Protein AF-A0A1X7T328-F1 (afdb_monomer_lite)

Secondary structure (DSSP, 8-state):
----------B-TTS-B-TTHHHHHHHTT----HHHHHHHHHHHHHHHHHHHH--

Organism: Amphimedon queenslandica (NCBI:txid400682)

Sequence (55 aa):
MKKVEVIPIVVGALGAVSYRIKDWLKRLGINIKVEHIQKTALLGSARILRRHLNM

Structure (mmCIF, N/CA/C/O backbone):
data_AF-A0A1X7T328-F1
#
_entry.id   AF-A0A1X7T328-F1
#
loop_
_atom_site.group_PDB
_atom_site.id
_atom_site.type_symbol
_atom_site.label_atom_id
_atom_site.label_alt_id
_atom_site.label_comp_id
_atom_site.label_asym_id
_atom_site.label_entity_id
_atom_site.label_seq_id
_atom_site.pdbx_PDB_ins_code
_atom_site.Cartn_x
_atom_site.Cartn_y
_atom_site.Cartn_z
_atom_site.occupancy
_atom_site.B_iso_or_equiv
_atom_site.auth_seq_id
_atom_site.auth_comp_id
_atom_site.auth_asym_id
_atom_site.auth_atom_id
_atom_site.pdbx_PDB_model_num
ATOM 1 N N . MET A 1 1 ? -30.937 -10.073 4.043 1.00 68.06 1 MET A N 1
ATOM 2 C CA . MET A 1 1 ? -29.613 -9.773 3.445 1.00 68.06 1 MET A CA 1
ATOM 3 C C . MET A 1 1 ? -28.698 -9.225 4.532 1.00 68.06 1 MET A C 1
ATOM 5 O O . MET A 1 1 ? -29.152 -8.381 5.294 1.00 68.06 1 MET A O 1
ATOM 9 N N . LYS A 1 2 ? -27.451 -9.703 4.653 1.00 82.19 2 LYS A N 1
ATOM 10 C CA . LYS A 1 2 ? -26.473 -9.101 5.579 1.00 82.19 2 LYS A CA 1
ATOM 11 C C . LYS A 1 2 ? -25.963 -7.790 4.980 1.00 82.19 2 LYS A C 1
ATOM 13 O O . LYS A 1 2 ? -25.540 -7.772 3.828 1.00 82.19 2 LYS A O 1
ATOM 18 N N . LYS A 1 3 ? -26.007 -6.708 5.758 1.00 87.75 3 LYS A N 1
ATOM 19 C CA . LYS A 1 3 ? -25.406 -5.425 5.386 1.00 87.75 3 LYS A CA 1
ATOM 20 C C . LYS A 1 3 ? -23.895 -5.536 5.602 1.00 87.75 3 LYS A C 1
ATOM 22 O O . LYS A 1 3 ? -23.465 -5.871 6.702 1.00 87.75 3 LYS A O 1
ATOM 27 N N . VAL A 1 4 ? -23.118 -5.305 4.552 1.00 89.38 4 VAL A N 1
ATOM 28 C CA . VAL A 1 4 ? -21.649 -5.293 4.580 1.00 89.38 4 VAL A CA 1
ATOM 29 C C . VAL A 1 4 ? -21.154 -3.923 4.152 1.00 89.38 4 VAL A C 1
ATOM 31 O O . VAL A 1 4 ? -21.756 -3.272 3.301 1.00 89.38 4 VAL A O 1
ATOM 34 N N . GLU A 1 5 ? -20.065 -3.488 4.769 1.00 88.94 5 GLU A N 1
ATOM 35 C CA . GLU A 1 5 ? -19.387 -2.242 4.445 1.00 88.94 5 GLU A CA 1
ATOM 36 C C . GLU A 1 5 ? -18.081 -2.549 3.715 1.00 88.94 5 GLU A C 1
ATOM 38 O O . GLU A 1 5 ? -17.325 -3.427 4.129 1.00 88.94 5 GLU A O 1
ATOM 43 N N . VAL A 1 6 ? -17.820 -1.824 2.627 1.00 87.62 6 VAL A N 1
ATOM 44 C CA . VAL A 1 6 ? -16.607 -1.970 1.816 1.00 87.62 6 VAL A CA 1
ATOM 45 C C . VAL A 1 6 ? -15.727 -0.744 2.025 1.00 87.62 6 VAL A C 1
ATOM 47 O O . VAL A 1 6 ? -16.173 0.383 1.823 1.00 87.62 6 VAL A O 1
ATOM 50 N N . ILE A 1 7 ? -14.470 -0.966 2.411 1.00 87.81 7 ILE A N 1
ATOM 51 C CA . ILE A 1 7 ? -13.476 0.091 2.628 1.00 87.81 7 ILE A CA 1
ATOM 52 C C . ILE A 1 7 ? -12.385 -0.041 1.553 1.00 87.81 7 ILE A C 1
ATOM 54 O O . ILE A 1 7 ? -11.585 -0.976 1.624 1.00 87.81 7 ILE A O 1
ATOM 58 N N . PRO A 1 8 ? -12.325 0.855 0.549 1.00 82.00 8 PRO A N 1
ATOM 59 C CA . PRO A 1 8 ? -11.313 0.778 -0.498 1.00 82.00 8 PRO A CA 1
ATOM 60 C C . PRO A 1 8 ? -9.964 1.316 0.002 1.00 82.00 8 PRO A C 1
ATOM 62 O O . PRO A 1 8 ? -9.785 2.516 0.225 1.00 82.00 8 PRO A O 1
ATOM 65 N N . ILE A 1 9 ? -8.985 0.424 0.147 1.00 86.69 9 ILE A N 1
ATOM 66 C CA . ILE A 1 9 ? -7.587 0.787 0.398 1.00 86.69 9 ILE A CA 1
ATOM 67 C C . ILE A 1 9 ? -6.820 0.635 -0.912 1.00 86.69 9 ILE A C 1
ATOM 69 O O . ILE A 1 9 ? -6.647 -0.475 -1.408 1.00 86.69 9 ILE A O 1
ATOM 73 N N . VAL A 1 10 ? -6.361 1.756 -1.470 1.00 88.75 10 VAL A N 1
ATOM 74 C CA . VAL A 1 10 ? -5.582 1.784 -2.714 1.00 88.75 10 VAL A CA 1
ATOM 75 C C . VAL A 1 10 ? -4.169 2.247 -2.401 1.00 88.75 10 VAL A C 1
ATOM 77 O O . VAL A 1 10 ? -3.981 3.261 -1.724 1.00 88.75 10 VAL A O 1
ATOM 80 N N . VAL A 1 11 ? -3.187 1.506 -2.910 1.00 90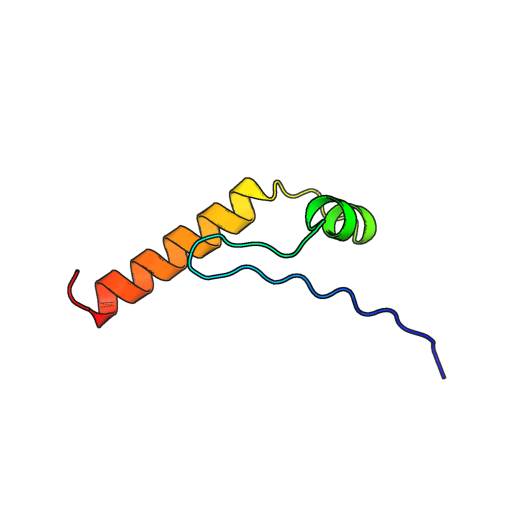.81 11 VAL A N 1
ATOM 81 C CA . VAL A 1 11 ? -1.765 1.838 -2.825 1.00 90.81 11 VAL A CA 1
ATOM 82 C C . VAL A 1 11 ? -1.206 1.815 -4.240 1.00 90.81 11 VAL A C 1
ATOM 84 O O . VAL A 1 11 ? -1.179 0.773 -4.891 1.00 90.81 11 VAL A O 1
ATOM 87 N N . GLY A 1 12 ? -0.804 2.978 -4.734 1.00 89.62 12 GLY A N 1
ATOM 88 C CA . GLY A 1 12 ? -0.218 3.129 -6.055 1.00 89.62 12 GLY A CA 1
ATOM 89 C C . GLY A 1 12 ? 1.227 2.642 -6.103 1.00 89.62 12 GLY A C 1
ATOM 90 O O . GLY A 1 12 ? 1.945 2.657 -5.103 1.00 89.62 12 GLY A O 1
ATOM 91 N N . ALA A 1 13 ? 1.676 2.291 -7.30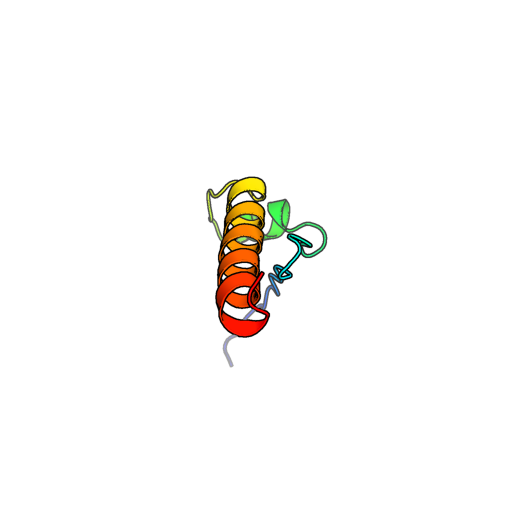8 1.00 87.69 13 ALA A N 1
ATOM 92 C CA . ALA A 1 13 ? 3.046 1.862 -7.592 1.00 87.69 13 ALA A CA 1
ATOM 93 C C . ALA A 1 13 ? 4.115 2.871 -7.124 1.00 87.69 13 ALA A C 1
ATOM 95 O O . ALA A 1 13 ? 5.189 2.487 -6.668 1.00 87.69 13 ALA A O 1
ATOM 96 N N . LEU A 1 14 ? 3.791 4.167 -7.180 1.00 82.81 14 LEU A N 1
ATOM 97 C CA . LEU A 1 14 ? 4.654 5.267 -6.736 1.00 82.81 14 LEU A CA 1
ATOM 98 C C . LEU A 1 14 ? 4.476 5.625 -5.248 1.00 82.81 14 LEU A C 1
ATOM 100 O O . LEU A 1 14 ? 4.852 6.711 -4.822 1.00 82.81 14 LEU 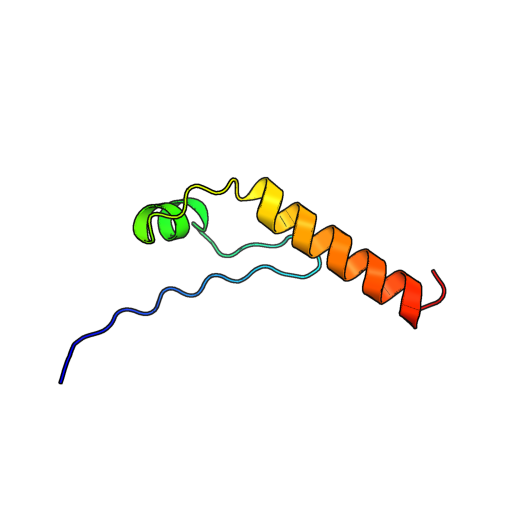A O 1
ATOM 104 N N . GLY A 1 15 ? 3.867 4.748 -4.447 1.00 82.88 15 GLY A N 1
ATOM 105 C CA . GLY A 1 15 ? 3.643 4.994 -3.019 1.00 82.88 15 GLY A CA 1
ATOM 106 C C . GLY A 1 15 ? 2.505 5.978 -2.717 1.00 82.88 15 GLY A C 1
ATOM 107 O O . GLY A 1 15 ? 2.339 6.386 -1.569 1.00 82.88 15 GLY A O 1
ATOM 108 N N . ALA A 1 16 ? 1.691 6.348 -3.709 1.00 87.94 16 ALA A N 1
ATOM 109 C CA . ALA A 1 16 ? 0.441 7.069 -3.469 1.00 87.94 16 ALA A CA 1
ATOM 110 C C . ALA A 1 16 ? -0.519 6.198 -2.637 1.00 87.94 16 ALA A C 1
ATOM 112 O O . ALA A 1 16 ? -0.586 4.989 -2.844 1.00 87.94 16 ALA A O 1
ATOM 113 N N . VAL A 1 17 ? -1.265 6.788 -1.703 1.00 90.19 17 VAL A N 1
ATOM 114 C CA . VAL A 1 17 ? -2.214 6.064 -0.835 1.00 90.19 17 VAL A CA 1
ATOM 115 C C . VAL A 1 17 ? -3.563 6.765 -0.794 1.00 90.19 17 VAL A C 1
ATOM 117 O O . VAL A 1 17 ? -3.637 7.980 -0.982 1.00 90.19 17 VAL A O 1
ATOM 120 N N . SER A 1 18 ? -4.632 6.010 -0.532 1.00 89.31 18 SER A N 1
ATOM 121 C CA . SER A 1 18 ? -5.974 6.577 -0.394 1.00 89.31 18 SER A CA 1
ATOM 122 C C . SER A 1 18 ? -6.077 7.554 0.784 1.00 89.31 18 SER A C 1
ATOM 124 O O . SER A 1 18 ? -5.415 7.416 1.820 1.00 89.31 18 SER A O 1
ATOM 126 N N . TYR A 1 19 ? -6.934 8.566 0.628 1.00 89.69 19 TYR A N 1
ATOM 127 C CA . TYR A 1 19 ? -7.205 9.544 1.678 1.00 89.69 19 TYR A CA 1
ATOM 128 C C . TYR A 1 19 ? -7.654 8.839 2.965 1.00 89.69 19 TYR A C 1
ATOM 130 O O . TYR A 1 19 ? -8.481 7.925 2.931 1.00 89.69 19 TYR A O 1
ATOM 138 N N . ARG A 1 20 ? -7.094 9.270 4.103 1.00 91.38 20 ARG A N 1
ATOM 139 C CA . ARG A 1 20 ? -7.366 8.711 5.441 1.00 91.38 20 ARG A CA 1
ATOM 140 C C . ARG A 1 20 ? -7.049 7.219 5.597 1.00 91.38 20 ARG A C 1
ATOM 142 O O . ARG A 1 20 ? -7.596 6.572 6.484 1.00 91.38 20 ARG A O 1
ATOM 149 N N . ILE A 1 21 ? -6.109 6.670 4.822 1.00 91.81 21 ILE A N 1
ATOM 150 C CA . ILE A 1 21 ? -5.655 5.271 4.959 1.00 91.81 21 ILE A CA 1
ATOM 151 C C . ILE A 1 21 ? -5.336 4.860 6.411 1.00 91.81 21 ILE A C 1
ATOM 153 O O . ILE A 1 21 ? -5.646 3.740 6.798 1.00 91.81 21 ILE A O 1
ATOM 157 N N . LYS A 1 22 ? -4.809 5.766 7.251 1.00 91.06 22 LYS A N 1
ATOM 158 C CA . LYS A 1 22 ? -4.565 5.501 8.684 1.00 91.06 22 LYS A CA 1
ATOM 159 C C . LYS A 1 22 ? -5.858 5.198 9.453 1.00 91.06 22 LYS A C 1
ATOM 161 O O . LYS A 1 22 ? -5.895 4.237 10.218 1.00 91.06 22 LYS A O 1
ATOM 166 N N . ASP A 1 23 ? -6.921 5.962 9.211 1.00 92.38 23 ASP A N 1
ATOM 167 C CA . ASP A 1 23 ? -8.225 5.750 9.850 1.00 92.38 23 ASP A CA 1
ATOM 168 C C . ASP A 1 23 ? -8.866 4.446 9.371 1.00 92.38 23 ASP A C 1
ATOM 170 O O . ASP A 1 23 ? -9.429 3.695 10.169 1.00 92.38 23 ASP A O 1
ATOM 174 N N . TRP A 1 24 ? -8.737 4.146 8.076 1.00 91.88 24 TRP A N 1
ATOM 175 C CA . TRP A 1 24 ? -9.244 2.908 7.485 1.00 91.88 24 TRP A CA 1
ATOM 176 C C . TRP A 1 24 ? -8.544 1.672 8.052 1.00 91.88 24 TRP A C 1
ATOM 178 O O . TRP A 1 24 ? -9.215 0.734 8.477 1.00 91.88 24 TRP A O 1
ATOM 188 N N . LEU A 1 25 ? -7.211 1.690 8.136 1.00 92.19 25 LEU A N 1
ATOM 189 C CA . LEU A 1 25 ? -6.430 0.609 8.742 1.00 92.19 25 LEU A CA 1
ATOM 190 C C . LEU A 1 25 ? -6.786 0.416 10.219 1.00 92.19 25 LEU A C 1
ATOM 192 O O . LEU A 1 25 ? -6.997 -0.717 10.650 1.00 92.19 25 LEU A O 1
ATOM 196 N N . LYS A 1 26 ? -6.943 1.512 10.975 1.00 92.31 26 LYS A N 1
ATOM 197 C CA . LYS A 1 26 ? -7.382 1.464 12.376 1.00 92.31 26 LYS A CA 1
ATOM 198 C C . LYS A 1 26 ? -8.757 0.811 12.514 1.00 92.31 26 LYS A C 1
ATOM 200 O O . LYS A 1 26 ? -8.948 -0.027 13.388 1.00 92.31 26 LYS A O 1
ATOM 205 N N . ARG A 1 27 ? -9.702 1.163 11.641 1.00 91.62 27 ARG A N 1
ATOM 206 C CA . ARG A 1 27 ? -11.055 0.590 11.635 1.00 91.62 27 ARG A CA 1
ATOM 207 C C . ARG A 1 27 ? -11.067 -0.902 11.297 1.00 91.62 27 ARG A C 1
ATOM 209 O O . ARG A 1 27 ? -11.894 -1.631 11.831 1.00 91.62 27 ARG A O 1
ATOM 216 N N . LEU A 1 28 ? -10.141 -1.347 10.450 1.00 90.50 28 LEU A N 1
ATOM 217 C CA . LEU A 1 28 ? -9.932 -2.761 10.124 1.00 90.50 28 LEU A CA 1
ATOM 218 C C . LEU A 1 28 ? -9.129 -3.525 11.195 1.00 90.50 28 LEU A C 1
ATOM 220 O O . LEU A 1 28 ? -8.923 -4.725 11.046 1.00 90.50 28 LEU A O 1
ATOM 224 N N . GLY A 1 29 ? -8.650 -2.856 12.251 1.00 92.81 29 GLY A N 1
ATOM 225 C CA . GLY A 1 29 ? -7.804 -3.473 13.279 1.00 92.81 29 GLY A CA 1
ATOM 226 C C . GLY A 1 29 ? -6.390 -3.817 12.795 1.00 92.81 29 GLY A C 1
ATOM 227 O O . GLY A 1 29 ? -5.706 -4.629 13.413 1.00 92.81 29 GLY A O 1
ATOM 228 N N . ILE A 1 30 ? -5.935 -3.217 11.692 1.00 91.56 30 ILE A N 1
ATOM 229 C CA . ILE A 1 30 ? -4.626 -3.490 11.095 1.00 91.56 30 ILE A CA 1
ATOM 230 C C . ILE A 1 30 ? -3.589 -2.543 11.701 1.00 91.56 30 ILE A C 1
ATOM 232 O O . ILE A 1 30 ? -3.615 -1.334 11.466 1.00 91.56 30 ILE A O 1
ATOM 236 N N . ASN A 1 31 ? -2.629 -3.100 12.439 1.00 92.94 31 ASN A N 1
ATOM 237 C CA . ASN A 1 31 ? -1.534 -2.344 13.046 1.00 92.94 31 ASN A CA 1
ATOM 238 C C . ASN A 1 31 ? -0.279 -2.350 12.156 1.00 92.94 31 ASN A C 1
ATOM 240 O O . ASN A 1 31 ? 0.740 -2.954 12.490 1.00 92.94 31 ASN A O 1
ATOM 244 N N . ILE A 1 32 ? -0.365 -1.705 10.990 1.00 91.81 32 ILE A N 1
ATOM 245 C CA . ILE A 1 32 ? 0.762 -1.531 10.064 1.00 91.81 32 ILE A CA 1
ATOM 246 C C . ILE A 1 32 ? 0.975 -0.042 9.795 1.00 91.81 32 ILE A C 1
ATOM 248 O O . ILE A 1 32 ? 0.035 0.707 9.533 1.00 91.81 32 ILE A O 1
ATOM 252 N N . LYS A 1 33 ? 2.241 0.3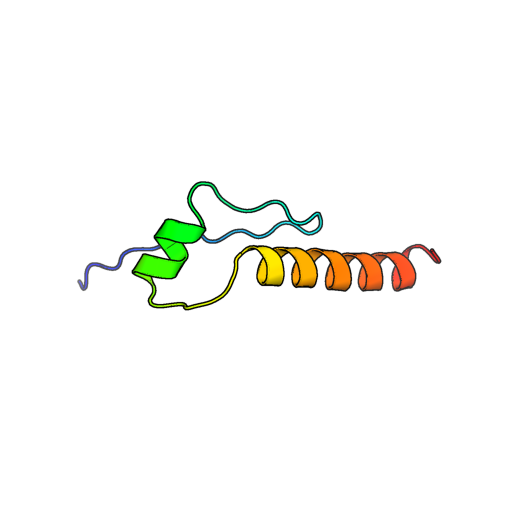83 9.818 1.00 92.19 33 LYS A N 1
ATOM 253 C CA . LYS A 1 33 ? 2.653 1.726 9.398 1.00 92.19 33 LYS A CA 1
ATOM 254 C C . LYS A 1 33 ? 2.408 1.906 7.899 1.00 92.19 33 LYS A C 1
ATOM 256 O O . LYS A 1 33 ? 2.903 1.120 7.091 1.00 92.19 33 LYS A O 1
ATOM 261 N N . VAL A 1 34 ? 1.683 2.956 7.520 1.00 91.50 34 VAL A N 1
ATOM 262 C CA . VAL A 1 34 ? 1.388 3.293 6.110 1.00 91.50 34 VAL A CA 1
ATOM 263 C C . VAL A 1 34 ? 2.673 3.420 5.297 1.00 91.50 34 VAL A C 1
ATOM 265 O O . VAL A 1 34 ? 2.742 2.978 4.156 1.00 91.50 34 VAL A O 1
ATOM 268 N N . GLU A 1 35 ? 3.718 3.939 5.929 1.00 92.12 35 GLU A N 1
ATOM 269 C CA . GLU A 1 35 ? 5.045 4.130 5.366 1.00 92.12 35 GLU A CA 1
ATOM 270 C C . GLU A 1 35 ? 5.663 2.791 4.908 1.00 92.12 35 GLU A C 1
ATOM 272 O O . GLU A 1 35 ? 6.355 2.736 3.892 1.00 92.12 35 GLU A O 1
ATOM 277 N N . HIS A 1 36 ? 5.376 1.682 5.604 1.00 93.69 36 HIS A N 1
ATOM 278 C CA . HIS A 1 36 ? 5.827 0.347 5.193 1.00 93.69 36 HIS A CA 1
ATOM 279 C C . HIS A 1 36 ? 5.065 -0.145 3.961 1.00 93.69 36 HIS A C 1
ATOM 281 O O . HIS A 1 36 ? 5.670 -0.690 3.042 1.00 93.69 36 HIS A O 1
ATOM 287 N N . ILE A 1 37 ? 3.751 0.087 3.920 1.00 92.31 37 ILE A N 1
ATOM 288 C CA . ILE A 1 37 ? 2.899 -0.281 2.783 1.00 92.31 37 ILE A CA 1
ATOM 289 C C . ILE A 1 37 ? 3.367 0.457 1.520 1.00 92.31 37 ILE A C 1
ATOM 291 O O . ILE A 1 37 ? 3.575 -0.160 0.475 1.00 92.31 37 ILE A O 1
ATOM 295 N N . GLN A 1 38 ? 3.613 1.763 1.640 1.00 92.25 38 GLN A N 1
ATOM 296 C CA . GLN A 1 38 ? 4.142 2.597 0.560 1.00 92.25 38 GLN A CA 1
ATOM 297 C C . GLN A 1 38 ? 5.510 2.115 0.080 1.00 92.25 38 GLN A C 1
ATOM 299 O O . GLN A 1 38 ? 5.728 1.971 -1.122 1.00 92.25 38 GLN A O 1
ATOM 304 N N . LYS A 1 39 ? 6.428 1.826 1.011 1.00 93.56 39 LYS A N 1
ATOM 305 C CA . LYS A 1 39 ? 7.772 1.342 0.680 1.00 93.56 39 LYS A CA 1
ATOM 306 C C . LYS A 1 39 ? 7.724 0.012 -0.065 1.00 93.56 39 LYS A C 1
ATOM 308 O O . LYS A 1 39 ? 8.438 -0.154 -1.049 1.00 93.56 39 LYS A O 1
ATOM 313 N N . THR A 1 40 ? 6.857 -0.908 0.350 1.00 93.44 40 THR A N 1
ATOM 314 C CA . THR A 1 40 ? 6.659 -2.183 -0.349 1.00 93.44 40 THR A CA 1
ATOM 315 C C . THR A 1 40 ? 6.152 -1.972 -1.773 1.00 93.44 40 THR A C 1
ATOM 317 O O . THR A 1 40 ? 6.699 -2.571 -2.699 1.00 93.44 40 THR A O 1
ATOM 320 N N . ALA A 1 41 ? 5.165 -1.094 -1.973 1.00 93.69 41 ALA A N 1
ATOM 321 C CA . ALA A 1 41 ? 4.657 -0.783 -3.308 1.00 93.69 41 ALA A CA 1
ATOM 322 C C . ALA A 1 41 ? 5.746 -0.177 -4.209 1.00 93.69 41 ALA A C 1
ATOM 324 O O . ALA A 1 41 ? 5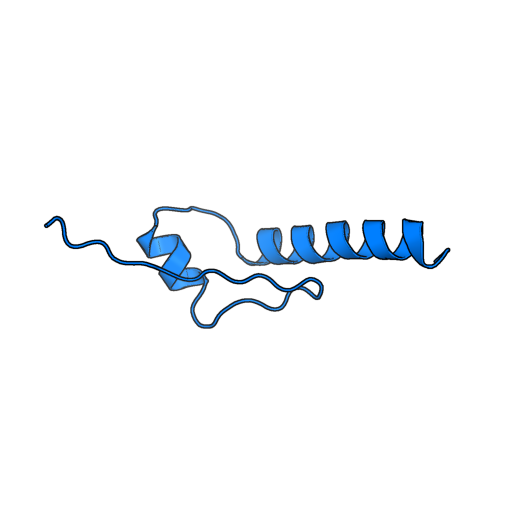.919 -0.623 -5.344 1.00 93.69 41 ALA A O 1
ATOM 325 N N . LEU A 1 42 ? 6.536 0.762 -3.679 1.00 94.81 42 LEU A N 1
ATOM 326 C CA . LEU A 1 42 ? 7.661 1.379 -4.386 1.00 94.81 42 LEU A CA 1
ATOM 327 C C . LEU A 1 42 ? 8.730 0.356 -4.782 1.00 94.81 42 LEU A C 1
ATOM 329 O O . LEU A 1 42 ? 9.142 0.310 -5.939 1.00 94.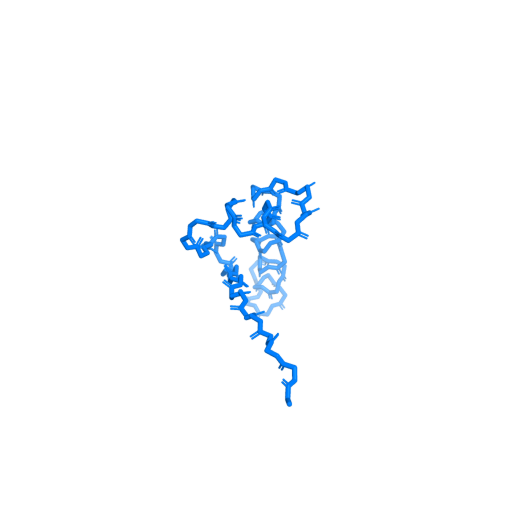81 42 LEU A O 1
ATOM 333 N N . LEU A 1 43 ? 9.166 -0.491 -3.845 1.00 94.88 43 LEU A N 1
ATOM 334 C CA . LEU A 1 43 ? 10.207 -1.493 -4.094 1.00 94.88 43 LEU A CA 1
ATOM 335 C C . LEU A 1 43 ? 9.744 -2.575 -5.076 1.00 94.88 43 LEU A C 1
ATOM 337 O O . LEU A 1 43 ? 10.493 -2.950 -5.979 1.00 94.88 43 LEU A O 1
ATOM 341 N N . GLY A 1 44 ? 8.508 -3.057 -4.927 1.00 93.44 44 GLY A N 1
ATOM 342 C CA . GLY A 1 44 ? 7.913 -4.024 -5.849 1.00 93.44 44 GLY A CA 1
ATOM 343 C C . GLY A 1 44 ? 7.808 -3.462 -7.266 1.00 93.44 44 GLY A C 1
ATOM 344 O O . GLY A 1 44 ? 8.215 -4.120 -8.224 1.00 93.44 44 GLY A O 1
ATOM 345 N N . SER A 1 45 ? 7.352 -2.214 -7.390 1.00 93.38 45 SER A N 1
ATOM 346 C CA . SER A 1 45 ? 7.239 -1.522 -8.677 1.00 93.38 45 SER A CA 1
ATOM 347 C C . SER A 1 45 ? 8.606 -1.279 -9.306 1.00 93.38 45 SER A C 1
ATOM 349 O O . SER A 1 45 ? 8.806 -1.620 -10.468 1.00 93.38 45 SER A O 1
ATOM 351 N N . ALA A 1 46 ? 9.582 -0.790 -8.535 1.00 93.12 46 ALA A N 1
ATOM 352 C CA . ALA A 1 46 ? 10.951 -0.603 -9.008 1.00 93.12 46 ALA A CA 1
ATOM 353 C C . ALA A 1 46 ? 11.551 -1.914 -9.534 1.00 93.12 46 ALA A C 1
ATOM 355 O O . ALA A 1 46 ? 12.167 -1.924 -10.594 1.00 93.12 46 ALA A O 1
ATOM 356 N N . ARG A 1 47 ? 11.326 -3.043 -8.848 1.00 94.38 47 ARG A N 1
ATOM 357 C CA . ARG A 1 47 ? 11.776 -4.361 -9.320 1.00 94.38 47 ARG A CA 1
ATOM 358 C C . ARG A 1 47 ? 11.145 -4.747 -10.660 1.00 94.38 47 ARG A C 1
ATOM 360 O O . ARG A 1 47 ? 11.847 -5.268 -11.524 1.00 94.38 47 ARG A O 1
ATOM 367 N N . ILE A 1 48 ? 9.842 -4.520 -10.832 1.00 94.44 48 ILE A N 1
ATOM 368 C CA . ILE A 1 48 ? 9.145 -4.804 -12.096 1.00 94.44 48 ILE A CA 1
ATOM 369 C C . ILE A 1 48 ? 9.710 -3.927 -13.213 1.00 94.44 48 ILE A C 1
ATOM 371 O O . ILE A 1 48 ? 10.026 -4.455 -14.277 1.00 94.44 48 ILE A O 1
ATOM 375 N N . LEU A 1 49 ? 9.885 -2.628 -12.958 1.00 93.44 49 LEU A N 1
ATOM 376 C CA . LEU A 1 49 ? 10.432 -1.682 -13.929 1.00 93.44 49 LEU A CA 1
ATOM 377 C C . LEU A 1 49 ? 11.857 -2.062 -14.340 1.00 93.44 49 LEU A C 1
ATOM 379 O O . LEU A 1 49 ? 12.107 -2.191 -15.530 1.00 93.44 49 LEU A O 1
ATOM 383 N N . ARG A 1 50 ? 12.755 -2.361 -13.391 1.00 94.12 50 ARG A N 1
ATOM 384 C CA . ARG A 1 50 ? 14.120 -2.835 -13.695 1.00 94.12 50 ARG A CA 1
ATOM 385 C C . ARG A 1 50 ? 14.120 -4.077 -14.585 1.00 94.12 50 ARG A C 1
ATOM 387 O O . ARG A 1 50 ? 14.850 -4.150 -15.565 1.00 94.12 50 ARG A O 1
ATOM 394 N N . ARG A 1 51 ? 13.240 -5.040 -14.286 1.00 95.44 51 ARG A N 1
ATOM 395 C CA . ARG A 1 51 ? 13.133 -6.294 -15.048 1.00 95.44 51 ARG A CA 1
ATOM 396 C C . ARG A 1 51 ? 12.620 -6.102 -16.480 1.00 95.44 51 ARG A C 1
ATOM 398 O O . ARG A 1 51 ? 13.022 -6.866 -17.346 1.00 95.44 51 ARG A O 1
ATOM 405 N N . HIS A 1 52 ? 11.699 -5.167 -16.712 1.00 95.25 52 HIS A N 1
ATOM 406 C CA . HIS A 1 52 ? 11.011 -5.041 -18.007 1.00 95.25 52 HIS A CA 1
ATOM 407 C C . HIS A 1 52 ? 11.531 -3.894 -18.870 1.00 95.25 52 HIS A C 1
ATOM 409 O O . HIS A 1 52 ? 11.434 -3.966 -20.089 1.00 95.25 52 HIS A O 1
ATOM 415 N N . LEU A 1 53 ? 12.059 -2.840 -18.251 1.00 95.00 53 LEU A N 1
ATOM 416 C CA . LEU A 1 53 ? 12.587 -1.667 -18.943 1.00 95.00 53 LEU A CA 1
ATOM 417 C C . LEU A 1 53 ? 14.114 -1.705 -19.079 1.00 95.00 53 LEU A C 1
ATOM 419 O O . LEU A 1 53 ? 14.685 -0.749 -19.592 1.00 95.00 53 LEU A O 1
ATOM 423 N N . ASN A 1 54 ? 14.770 -2.786 -18.632 1.00 80.06 54 ASN A N 1
ATOM 424 C CA . ASN A 1 54 ? 16.232 -2.908 -18.575 1.00 80.06 54 ASN A CA 1
ATOM 425 C C . ASN A 1 54 ? 16.897 -1.712 -17.865 1.00 80.06 54 ASN A C 1
ATOM 427 O O . ASN A 1 54 ? 17.930 -1.213 -18.308 1.00 80.06 54 ASN A O 1
ATOM 431 N N . MET A 1 55 ? 16.265 -1.242 -16.783 1.00 66.56 55 MET A N 1
ATOM 432 C CA . MET A 1 55 ? 16.757 -0.164 -15.913 1.00 66.56 55 MET A CA 1
ATOM 433 C C . MET A 1 55 ? 17.481 -0.701 -14.681 1.00 66.56 55 MET A C 1
ATOM 435 O O . MET A 1 55 ? 17.164 -1.834 -14.248 1.00 66.56 55 MET A O 1
#

Radius of gyration: 14.61 Å; chains: 1; bounding box: 46×19×32 Å

Foldseek 3Di:
DDDDDDDDWDAALQRDTDPPNVVVCVVVVHPDDSVVVSVVSPVVSVVVCCVPVVD

pLDDT: mean 89.95, std 5.64, range [66.56, 95.44]